Protein AF-A0A9D8KAH6-F1 (afdb_monomer_lite)

Sequence (81 aa):
MTTSSSSAASRPLTRSEWVSTLPPWRRLLAMLNWRPVYDIEQRTKQLEIENKRLAALESRLDALLLNADSSSQTPPATGSN

Foldseek 3Di:
DDDPPPPCPPDPQDPVNVLVVDDPVVVVCCVVCVVVVVVVVVVVVVVVVVVVVVVVVVVVVVVVVVVVVVPPPDDPPPDDD

Secondary structure (DSSP, 8-state):
--------------HHHHHHHS-HHHHHHHHHSHHHHHHHHHHHHHHHHHHHHHHHHHHHHHHHHHHHHHT--PPP-----

pLDDT: mean 72.22, std 14.36, range [35.81, 92.25]

Structure (mmCIF, N/CA/C/O backbone):
data_AF-A0A9D8KAH6-F1
#
_entry.id   AF-A0A9D8KAH6-F1
#
loop_
_atom_site.group_PDB
_atom_site.id
_atom_site.type_symbol
_atom_site.label_atom_id
_atom_site.label_alt_id
_atom_site.label_comp_id
_atom_site.label_asym_id
_atom_site.label_entity_id
_atom_site.label_seq_id
_atom_site.pdbx_PDB_ins_code
_atom_site.Cartn_x
_atom_site.Cartn_y
_atom_site.Cartn_z
_atom_site.occupancy
_atom_site.B_iso_or_equiv
_atom_site.auth_seq_id
_atom_site.auth_comp_id
_atom_site.auth_asym_id
_atom_site.auth_atom_id
_atom_site.pdbx_PDB_model_num
ATOM 1 N N . MET A 1 1 ? 23.764 -48.114 -5.140 1.00 38.72 1 MET A N 1
ATOM 2 C CA . MET A 1 1 ? 24.385 -46.773 -5.145 1.00 38.72 1 MET A CA 1
ATOM 3 C C . MET A 1 1 ? 23.283 -45.744 -5.306 1.00 38.72 1 MET A C 1
ATOM 5 O O . MET A 1 1 ? 22.338 -45.976 -6.043 1.00 38.72 1 MET A O 1
ATOM 9 N N . THR A 1 2 ? 23.373 -44.706 -4.490 1.00 35.81 2 THR A N 1
ATOM 10 C CA . THR A 1 2 ? 22.356 -43.734 -4.073 1.00 35.81 2 THR A CA 1
ATOM 11 C C . THR A 1 2 ? 21.680 -42.958 -5.202 1.00 35.81 2 THR A C 1
ATOM 13 O O . THR A 1 2 ? 22.331 -42.249 -5.964 1.00 35.81 2 THR A O 1
ATOM 16 N N . THR A 1 3 ? 20.349 -43.023 -5.228 1.00 47.47 3 THR A N 1
ATOM 17 C CA . THR A 1 3 ? 19.465 -42.048 -5.870 1.00 47.47 3 THR A CA 1
ATOM 18 C C . THR A 1 3 ? 19.434 -40.784 -5.012 1.00 47.47 3 THR A C 1
ATOM 20 O O . THR A 1 3 ? 18.730 -40.726 -4.004 1.00 47.47 3 THR A O 1
ATOM 23 N N . SER A 1 4 ? 20.221 -39.773 -5.371 1.00 41.94 4 SER A N 1
ATOM 24 C CA . SER A 1 4 ? 20.187 -38.484 -4.679 1.00 41.94 4 SER A CA 1
ATOM 25 C C . SER A 1 4 ? 19.045 -37.632 -5.229 1.00 41.94 4 SER A C 1
ATOM 27 O O . SER A 1 4 ? 19.241 -36.784 -6.097 1.00 41.94 4 SER A O 1
ATOM 29 N N . SER A 1 5 ? 17.842 -37.854 -4.696 1.00 53.72 5 SER A N 1
ATOM 30 C CA . SER A 1 5 ? 16.774 -36.852 -4.679 1.00 53.72 5 SER A CA 1
ATOM 31 C C . SER A 1 5 ? 17.251 -35.678 -3.826 1.00 53.72 5 SER A C 1
ATOM 33 O O . SER A 1 5 ? 17.004 -35.618 -2.624 1.00 53.72 5 SER A O 1
ATOM 35 N N . SER A 1 6 ? 18.009 -34.767 -4.437 1.00 42.84 6 SER A N 1
ATOM 36 C CA . SER A 1 6 ? 18.370 -33.506 -3.803 1.00 42.84 6 SER A CA 1
ATOM 37 C C . SER A 1 6 ? 17.121 -32.634 -3.795 1.00 42.84 6 SER A C 1
ATOM 39 O O . SER A 1 6 ? 16.672 -32.137 -4.827 1.00 42.84 6 SER A O 1
ATOM 41 N N . SER A 1 7 ? 16.517 -32.548 -2.615 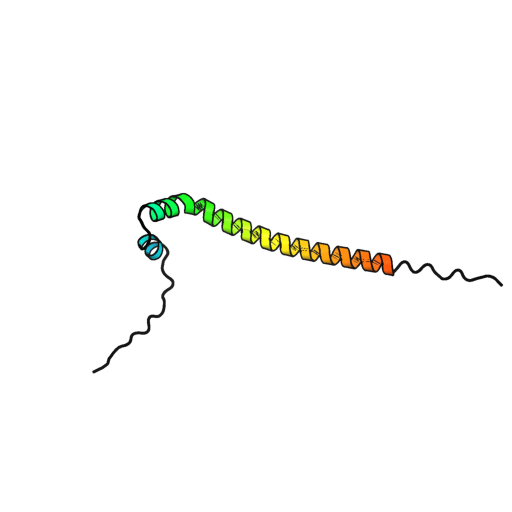1.00 46.38 7 SER A N 1
ATOM 42 C CA . SER A 1 7 ? 15.454 -31.624 -2.254 1.00 46.38 7 SER A CA 1
ATOM 43 C C . SER A 1 7 ? 15.713 -30.252 -2.873 1.00 46.38 7 SER A C 1
ATOM 45 O O . SER A 1 7 ? 16.686 -29.585 -2.511 1.00 46.38 7 SER A O 1
ATOM 47 N N . ALA A 1 8 ? 14.838 -29.836 -3.790 1.00 53.38 8 ALA A N 1
ATOM 48 C CA . ALA A 1 8 ? 14.778 -28.479 -4.307 1.00 53.38 8 ALA A CA 1
ATOM 49 C C . ALA A 1 8 ? 14.390 -27.538 -3.158 1.00 53.38 8 ALA A C 1
ATOM 51 O O . ALA A 1 8 ? 13.235 -27.160 -2.985 1.00 53.38 8 ALA A O 1
ATOM 52 N N . ALA A 1 9 ? 15.370 -27.202 -2.323 1.00 48.84 9 ALA A N 1
ATOM 53 C CA . ALA A 1 9 ? 15.293 -26.064 -1.439 1.00 48.84 9 ALA A CA 1
ATOM 54 C C . ALA A 1 9 ? 15.188 -24.845 -2.355 1.00 48.84 9 ALA A C 1
ATOM 56 O O . ALA A 1 9 ? 16.170 -24.460 -2.992 1.00 48.84 9 ALA A O 1
ATOM 57 N N . SER A 1 10 ? 13.973 -24.314 -2.491 1.00 59.53 10 SER A N 1
ATOM 58 C CA . SER A 1 10 ? 13.647 -23.123 -3.268 1.00 59.53 10 SER A CA 1
ATOM 59 C C . SER A 1 10 ? 14.465 -21.949 -2.746 1.00 59.53 10 SER A C 1
ATOM 61 O O . SER A 1 10 ? 14.035 -21.207 -1.863 1.00 59.53 10 SER A O 1
ATOM 63 N N . ARG A 1 11 ? 15.690 -21.812 -3.260 1.00 65.00 11 ARG A N 1
ATOM 64 C CA . ARG A 1 11 ? 16.518 -20.632 -3.051 1.00 65.00 11 ARG A CA 1
ATOM 65 C C . ARG A 1 11 ? 15.676 -19.429 -3.473 1.00 65.00 11 ARG A C 1
ATOM 67 O O . ARG A 1 11 ? 15.095 -19.480 -4.559 1.00 65.00 11 ARG A O 1
ATOM 74 N N . PRO A 1 12 ? 15.566 -18.379 -2.642 1.00 61.69 12 PRO A N 1
ATOM 75 C CA . PRO A 1 12 ? 14.861 -17.173 -3.041 1.00 61.69 12 PRO A CA 1
ATOM 76 C C . PRO A 1 12 ? 15.509 -16.659 -4.327 1.00 61.69 12 PRO A C 1
ATOM 78 O O . PRO A 1 12 ? 16.693 -16.321 -4.343 1.00 61.69 12 PRO A O 1
ATOM 81 N N . LEU A 1 13 ? 14.733 -16.710 -5.411 1.00 64.56 13 LEU A N 1
ATOM 82 C CA . LEU A 1 13 ? 15.174 -16.395 -6.762 1.00 64.56 13 LEU A CA 1
ATOM 83 C C . LEU A 1 13 ? 15.773 -14.990 -6.760 1.00 64.56 13 LEU A C 1
ATOM 85 O O . LEU A 1 13 ? 15.109 -14.023 -6.374 1.00 64.56 13 LEU A O 1
ATOM 89 N N . THR A 1 14 ? 17.041 -14.876 -7.149 1.00 69.94 14 THR A N 1
ATOM 90 C CA . THR A 1 14 ? 17.709 -13.575 -7.129 1.00 69.94 14 THR A CA 1
ATOM 91 C C . THR A 1 14 ? 17.086 -12.660 -8.183 1.00 69.94 14 THR A C 1
ATOM 93 O O . THR A 1 14 ? 16.592 -13.104 -9.222 1.00 69.94 14 THR A O 1
ATOM 96 N N . ARG A 1 15 ? 17.091 -11.347 -7.931 1.00 62.03 15 ARG A N 1
ATOM 97 C CA . ARG A 1 15 ? 16.456 -10.350 -8.813 1.00 62.03 15 ARG A CA 1
ATOM 98 C C . ARG A 1 15 ? 16.945 -10.456 -10.263 1.00 62.03 15 ARG A C 1
ATOM 100 O O . ARG A 1 15 ? 16.158 -10.290 -11.189 1.00 62.03 15 ARG A O 1
ATOM 107 N N . SER A 1 16 ? 18.222 -10.764 -10.464 1.00 72.75 16 SER A N 1
ATOM 108 C CA . SER A 1 16 ? 18.822 -11.003 -11.780 1.00 72.75 16 SER A CA 1
ATOM 109 C C . SER A 1 16 ? 18.274 -12.251 -12.469 1.00 72.75 16 SER A C 1
ATOM 111 O O . SER A 1 16 ? 18.038 -12.219 -13.675 1.00 72.75 16 SER A O 1
ATOM 113 N N . GLU A 1 17 ? 18.026 -13.329 -11.726 1.00 78.88 17 GLU A N 1
ATOM 114 C CA . GLU A 1 17 ? 17.452 -14.564 -12.268 1.00 78.88 17 GLU A CA 1
ATOM 115 C C . GLU A 1 17 ? 15.986 -14.358 -12.660 1.00 78.88 17 GLU A C 1
ATOM 117 O O . GLU A 1 17 ? 15.599 -14.726 -13.764 1.00 78.88 17 GLU A O 1
ATOM 122 N N . TRP A 1 18 ? 15.194 -13.670 -11.829 1.00 78.19 18 TRP A N 1
ATOM 123 C CA . TRP A 1 18 ? 13.801 -13.339 -12.154 1.00 78.19 18 TRP A CA 1
ATOM 124 C C . TRP A 1 18 ? 13.673 -12.388 -13.351 1.00 78.19 18 TRP A C 1
ATOM 126 O O . TRP A 1 18 ? 12.839 -12.592 -14.226 1.00 78.19 18 TRP A O 1
ATOM 136 N N . VAL A 1 19 ? 14.524 -11.361 -13.452 1.00 75.12 19 VAL A N 1
ATOM 137 C CA . VAL A 1 19 ? 14.529 -10.489 -14.640 1.00 75.12 19 VAL A CA 1
ATOM 138 C C . VAL A 1 19 ? 14.946 -11.287 -15.882 1.00 75.12 19 VAL A C 1
ATOM 140 O O . VAL A 1 19 ? 14.395 -11.084 -16.962 1.00 75.12 19 VAL A O 1
ATOM 143 N N . SER A 1 20 ? 15.853 -12.254 -15.741 1.00 76.56 20 SER A N 1
ATOM 144 C CA . SER A 1 20 ? 16.303 -13.091 -16.858 1.00 76.56 20 SER A CA 1
ATOM 145 C C . SER A 1 20 ? 15.230 -14.057 -17.372 1.00 76.56 20 SER A C 1
ATOM 147 O O . SER A 1 20 ? 15.271 -14.413 -18.548 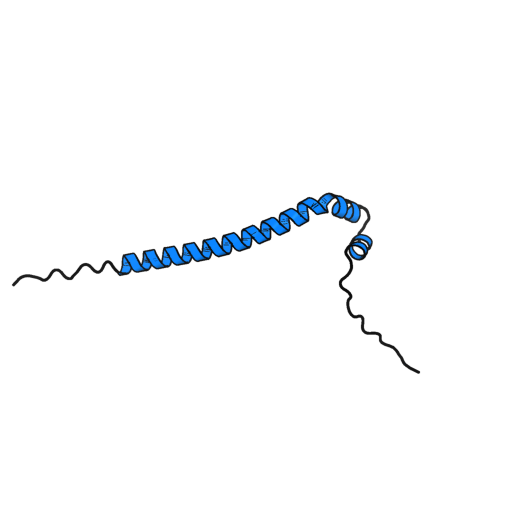1.00 76.56 20 SER A O 1
ATOM 149 N N . THR A 1 21 ? 14.223 -14.427 -16.578 1.00 81.94 21 THR A N 1
ATOM 150 C CA . THR A 1 21 ? 13.102 -15.258 -17.060 1.00 81.94 21 THR A CA 1
ATOM 151 C C . THR A 1 21 ? 12.034 -14.466 -17.822 1.00 81.94 21 THR A C 1
ATOM 153 O O . THR A 1 21 ? 11.184 -15.062 -18.482 1.00 81.94 21 THR A O 1
ATOM 156 N N . LEU A 1 22 ? 12.076 -13.129 -17.791 1.00 78.81 22 LEU A N 1
ATOM 157 C CA . LEU A 1 22 ? 11.090 -12.283 -18.467 1.00 78.81 22 LEU A CA 1
ATOM 158 C C . LEU A 1 22 ? 11.420 -12.033 -19.950 1.00 78.81 22 LEU A C 1
ATOM 160 O O . LEU A 1 22 ? 12.597 -11.937 -20.310 1.00 78.81 22 LEU A O 1
ATOM 164 N N . PRO A 1 23 ? 10.400 -11.822 -20.807 1.00 81.50 23 PRO A N 1
ATOM 165 C CA . PRO A 1 23 ? 10.585 -11.343 -22.174 1.00 81.50 23 PRO A CA 1
ATOM 166 C C . PRO A 1 23 ? 11.361 -10.012 -22.230 1.00 81.50 23 PRO A C 1
ATOM 168 O O . PRO A 1 23 ? 11.202 -9.186 -21.324 1.00 81.50 23 PRO A O 1
ATOM 171 N N . PRO A 1 24 ? 12.135 -9.734 -23.299 1.00 79.69 24 PRO A N 1
ATOM 172 C CA . PRO A 1 24 ? 13.016 -8.561 -23.379 1.00 79.69 24 PRO A CA 1
ATOM 173 C C . PRO A 1 24 ? 12.321 -7.220 -23.102 1.00 79.69 24 PRO A C 1
ATOM 175 O O . PRO A 1 24 ? 12.858 -6.379 -22.384 1.00 79.69 24 PRO A O 1
ATOM 178 N N . TRP A 1 25 ? 11.088 -7.045 -23.587 1.00 77.31 25 TRP A N 1
ATOM 179 C CA . TRP A 1 25 ? 10.293 -5.836 -23.352 1.00 77.31 25 TRP A CA 1
ATOM 180 C C . TRP A 1 25 ? 9.908 -5.662 -21.875 1.00 77.31 25 TRP A C 1
ATOM 182 O O . TRP A 1 25 ? 9.905 -4.545 -21.367 1.00 77.31 25 TRP A O 1
ATOM 192 N N . ARG A 1 26 ? 9.665 -6.759 -21.143 1.00 77.75 26 ARG A N 1
ATOM 193 C CA . ARG A 1 26 ? 9.426 -6.715 -19.694 1.00 77.75 26 ARG A CA 1
ATOM 194 C C . ARG A 1 26 ? 10.700 -6.486 -18.897 1.00 77.75 26 ARG A C 1
ATOM 196 O O . ARG A 1 26 ? 10.621 -5.828 -17.867 1.00 77.75 26 ARG A O 1
ATOM 203 N N . ARG A 1 27 ? 11.864 -6.958 -19.361 1.00 79.44 27 ARG A N 1
ATOM 204 C CA . ARG A 1 27 ? 13.157 -6.599 -18.746 1.00 79.44 27 ARG A CA 1
ATOM 205 C C . ARG A 1 27 ? 13.419 -5.103 -18.860 1.00 79.44 27 ARG A C 1
ATOM 207 O O . ARG A 1 27 ? 13.784 -4.476 -17.873 1.00 79.44 27 ARG A O 1
ATOM 214 N N . LEU A 1 28 ? 13.151 -4.535 -20.036 1.00 75.94 28 LEU A N 1
ATOM 215 C CA . LEU A 1 28 ? 13.246 -3.098 -20.289 1.00 75.94 28 LEU A CA 1
ATOM 216 C C . LEU A 1 28 ? 12.270 -2.308 -19.417 1.00 75.94 28 LEU A C 1
ATOM 218 O O . LEU A 1 28 ? 12.687 -1.376 -18.739 1.00 75.94 28 LEU A O 1
ATOM 222 N N . LEU A 1 29 ? 11.002 -2.721 -19.342 1.00 73.94 29 LEU A N 1
ATOM 223 C CA . LEU A 1 29 ? 10.032 -2.081 -18.452 1.00 73.94 29 LEU A CA 1
ATOM 224 C C . LEU A 1 29 ? 10.405 -2.230 -16.979 1.00 73.94 29 LEU A C 1
ATOM 226 O O . LEU A 1 29 ? 10.212 -1.284 -16.233 1.00 73.94 29 LEU A O 1
ATOM 230 N N . ALA A 1 30 ? 10.941 -3.367 -16.543 1.00 68.31 30 ALA A N 1
ATOM 231 C CA . ALA A 1 30 ? 11.389 -3.553 -15.166 1.00 68.31 30 ALA A CA 1
ATOM 232 C C . ALA A 1 30 ? 12.624 -2.698 -14.847 1.00 68.31 30 ALA A C 1
ATOM 234 O O . ALA A 1 30 ? 12.731 -2.180 -13.740 1.00 68.31 30 ALA A O 1
ATOM 235 N N . MET A 1 31 ? 13.535 -2.513 -15.809 1.00 70.62 31 MET A N 1
ATOM 236 C CA . MET A 1 31 ? 14.674 -1.598 -15.689 1.00 70.62 31 MET A CA 1
ATOM 237 C C . MET A 1 31 ? 14.233 -0.128 -15.656 1.00 70.62 31 MET A C 1
ATOM 239 O O . MET A 1 31 ? 14.746 0.626 -14.834 1.00 70.62 31 MET A O 1
ATOM 243 N N . LEU A 1 32 ? 13.269 0.274 -16.492 1.00 69.75 32 LEU A N 1
ATOM 244 C CA . LEU A 1 32 ? 12.754 1.649 -16.550 1.00 69.75 32 LEU A CA 1
ATOM 245 C C . LEU A 1 32 ? 11.795 1.995 -15.398 1.00 69.75 32 LEU A C 1
ATOM 247 O O . LEU A 1 32 ? 11.836 3.108 -14.883 1.00 69.75 32 LEU A O 1
ATOM 251 N N . ASN A 1 33 ? 10.950 1.058 -14.963 1.00 63.16 33 ASN A N 1
ATOM 252 C CA . ASN A 1 33 ? 9.925 1.286 -13.934 1.00 63.16 33 ASN A CA 1
ATOM 253 C C . ASN A 1 33 ? 10.385 0.949 -12.508 1.00 63.16 33 ASN A C 1
ATOM 255 O O . ASN A 1 33 ? 9.592 1.056 -11.574 1.00 63.16 33 ASN A O 1
ATOM 259 N N . TRP A 1 34 ? 11.645 0.557 -12.294 1.00 58.38 34 TRP A N 1
ATOM 260 C CA . TRP A 1 34 ? 12.098 0.113 -10.970 1.00 58.38 34 TRP A CA 1
ATOM 261 C C . TRP A 1 34 ? 11.969 1.189 -9.883 1.00 58.38 34 TRP A C 1
ATOM 263 O O . TRP A 1 34 ? 11.601 0.895 -8.750 1.00 58.38 34 TRP A O 1
ATOM 273 N N . ARG A 1 35 ? 12.264 2.441 -10.236 1.00 62.59 35 ARG A N 1
ATOM 274 C CA . ARG A 1 35 ? 12.139 3.600 -9.344 1.00 62.59 35 ARG A CA 1
ATOM 275 C C . ARG A 1 35 ? 10.679 3.890 -8.965 1.00 62.59 35 ARG A C 1
ATOM 277 O O . ARG A 1 35 ? 10.387 3.862 -7.773 1.00 62.59 35 ARG A O 1
ATOM 284 N N . PRO A 1 36 ? 9.755 4.108 -9.921 1.00 68.12 36 PRO A N 1
ATOM 285 C CA . PRO A 1 36 ? 8.379 4.445 -9.575 1.00 68.12 36 PRO A CA 1
ATOM 286 C C . PRO A 1 36 ? 7.652 3.311 -8.850 1.00 68.12 36 PRO A C 1
ATOM 288 O O . PRO A 1 36 ? 6.947 3.591 -7.892 1.00 68.12 36 PRO A O 1
ATOM 291 N N . VAL A 1 37 ? 7.841 2.041 -9.227 1.00 66.38 37 VAL A N 1
ATOM 292 C CA . VAL A 1 37 ? 7.116 0.929 -8.578 1.00 66.38 37 VAL A CA 1
ATOM 293 C C . VAL A 1 37 ? 7.547 0.751 -7.120 1.00 66.38 37 VAL A C 1
ATOM 295 O O . VAL A 1 37 ? 6.693 0.640 -6.245 1.00 66.38 37 VAL A O 1
ATOM 298 N N . TYR A 1 38 ? 8.853 0.799 -6.839 1.00 70.19 38 TYR A N 1
ATOM 299 C CA . TYR A 1 38 ? 9.354 0.709 -5.467 1.00 70.19 38 TYR A CA 1
ATOM 300 C C . TYR A 1 38 ? 8.910 1.905 -4.613 1.00 70.19 38 TYR A C 1
ATOM 302 O O . TYR A 1 38 ? 8.444 1.719 -3.490 1.00 70.19 38 TYR A O 1
ATOM 310 N N . ASP A 1 39 ? 8.997 3.127 -5.147 1.00 74.62 39 ASP A N 1
ATOM 311 C CA . ASP A 1 39 ? 8.575 4.329 -4.419 1.00 74.62 39 ASP A CA 1
ATOM 312 C C . ASP A 1 39 ? 7.058 4.349 -4.168 1.00 74.62 39 ASP A C 1
ATOM 314 O O . ASP A 1 39 ? 6.617 4.772 -3.097 1.00 74.62 39 ASP A O 1
ATOM 318 N N . ILE A 1 40 ? 6.252 3.852 -5.113 1.00 76.31 40 ILE A N 1
ATOM 319 C CA . ILE A 1 40 ? 4.801 3.708 -4.945 1.00 76.31 40 ILE A CA 1
ATOM 320 C C . ILE A 1 40 ? 4.496 2.690 -3.845 1.00 76.31 40 ILE A C 1
ATOM 322 O O . ILE A 1 40 ? 3.742 3.017 -2.936 1.00 76.31 40 ILE A O 1
ATOM 326 N N . GLU A 1 41 ? 5.115 1.505 -3.862 1.00 77.56 41 GLU A N 1
ATOM 327 C CA . GLU A 1 41 ? 4.882 0.478 -2.836 1.00 77.56 41 GLU A CA 1
ATOM 328 C C . GLU A 1 41 ? 5.272 0.938 -1.423 1.00 77.56 41 GLU A C 1
ATOM 330 O O . GLU A 1 41 ? 4.606 0.605 -0.437 1.00 77.56 41 GLU A O 1
ATOM 335 N N . GLN A 1 42 ? 6.356 1.707 -1.300 1.00 81.19 42 GLN A N 1
ATOM 336 C CA . GLN A 1 42 ? 6.767 2.275 -0.016 1.00 81.19 42 GLN A CA 1
ATOM 337 C C . GLN A 1 42 ? 5.770 3.331 0.467 1.00 81.19 42 GLN A C 1
ATOM 339 O O . GLN A 1 42 ? 5.359 3.299 1.629 1.00 81.19 42 GLN A O 1
ATOM 344 N N . ARG A 1 43 ? 5.315 4.222 -0.425 1.00 81.25 43 ARG A N 1
ATOM 345 C CA . ARG A 1 43 ? 4.293 5.225 -0.096 1.00 81.25 43 ARG A CA 1
ATOM 346 C C . ARG A 1 43 ? 2.958 4.589 0.275 1.00 81.25 43 ARG A C 1
ATOM 348 O O . ARG A 1 43 ? 2.337 5.028 1.235 1.00 81.25 43 ARG A O 1
ATOM 355 N N . THR A 1 44 ? 2.528 3.532 -0.413 1.00 84.50 44 THR A N 1
ATOM 356 C CA . THR A 1 44 ? 1.272 2.842 -0.081 1.00 84.50 44 THR A CA 1
ATOM 357 C C . THR A 1 44 ? 1.332 2.186 1.294 1.00 84.50 44 THR A C 1
ATOM 359 O O . THR A 1 44 ? 0.371 2.282 2.050 1.00 84.50 44 THR A O 1
ATOM 362 N N . LYS A 1 45 ? 2.469 1.581 1.664 1.00 85.06 45 LYS A N 1
ATOM 363 C CA . LYS A 1 45 ? 2.653 0.991 3.002 1.00 85.06 45 LYS A CA 1
ATOM 364 C C . LYS A 1 45 ? 2.647 2.049 4.103 1.00 85.06 45 LYS A C 1
ATOM 366 O O . LYS A 1 45 ? 2.055 1.827 5.156 1.00 85.06 45 LYS A O 1
ATOM 371 N N . GLN A 1 46 ? 3.281 3.197 3.864 1.00 86.69 46 GLN A N 1
ATOM 372 C CA . GLN A 1 46 ? 3.245 4.324 4.800 1.00 86.69 46 GLN A CA 1
ATOM 373 C C . GLN A 1 46 ? 1.815 4.842 4.988 1.00 86.69 46 GLN A C 1
ATOM 375 O O . GLN A 1 46 ? 1.356 4.955 6.123 1.00 86.69 46 GLN A O 1
ATOM 380 N N . LEU A 1 47 ? 1.084 5.048 3.890 1.00 87.69 47 LEU A N 1
ATOM 381 C CA . LEU A 1 47 ? -0.311 5.490 3.921 1.00 87.69 47 LEU A CA 1
ATOM 382 C C . LEU A 1 47 ? -1.235 4.496 4.634 1.00 87.69 47 LEU A C 1
ATOM 384 O O . LEU A 1 47 ? -2.160 4.915 5.324 1.00 87.69 47 LEU A O 1
ATOM 388 N N . GLU A 1 48 ? -0.998 3.190 4.504 1.00 89.06 48 GLU A N 1
ATOM 389 C CA . GLU A 1 48 ? -1.784 2.167 5.201 1.00 89.06 48 GLU A CA 1
ATOM 390 C C . GLU A 1 48 ? -1.577 2.223 6.725 1.00 89.06 48 GLU A C 1
ATOM 392 O O . GLU A 1 48 ? -2.530 2.101 7.496 1.00 89.06 48 GLU A O 1
ATOM 397 N N . ILE A 1 49 ? -0.337 2.442 7.173 1.00 91.19 49 ILE A N 1
ATOM 398 C CA . ILE A 1 49 ? -0.011 2.592 8.599 1.00 91.19 49 ILE A CA 1
ATOM 399 C C . ILE A 1 49 ? -0.641 3.868 9.162 1.00 91.19 49 ILE A C 1
ATOM 401 O O . ILE A 1 49 ? -1.203 3.842 10.259 1.00 91.19 49 ILE A O 1
ATOM 405 N N . GLU A 1 50 ? -0.565 4.976 8.426 1.00 89.56 50 GLU A N 1
ATOM 406 C CA . GLU A 1 50 ? -1.177 6.240 8.838 1.00 89.56 50 GLU A CA 1
ATOM 407 C C . GLU A 1 50 ? -2.703 6.146 8.890 1.00 89.56 50 GLU A C 1
ATOM 409 O O . GLU A 1 50 ? -3.288 6.542 9.894 1.00 89.56 50 GLU A O 1
ATOM 414 N N . ASN A 1 51 ? -3.346 5.519 7.900 1.00 90.31 51 ASN A N 1
ATOM 415 C CA . ASN A 1 51 ? -4.792 5.277 7.926 1.00 90.31 51 ASN A CA 1
ATOM 416 C C . ASN A 1 51 ? -5.219 4.449 9.140 1.00 90.31 51 ASN A C 1
ATOM 418 O O . ASN A 1 51 ? -6.184 4.790 9.815 1.00 90.31 51 ASN A O 1
ATOM 422 N N . LYS A 1 52 ? -4.478 3.385 9.469 1.00 91.56 52 LYS A N 1
ATOM 423 C CA . LYS A 1 52 ? -4.754 2.570 10.664 1.00 91.56 52 LYS A CA 1
ATOM 424 C C . LYS A 1 52 ? -4.648 3.387 11.952 1.00 91.56 52 LYS A C 1
ATOM 426 O O . LYS A 1 52 ? -5.448 3.197 12.866 1.00 91.56 52 LYS A O 1
ATOM 431 N N . ARG A 1 53 ? -3.674 4.300 12.035 1.00 90.56 53 ARG A N 1
ATOM 432 C CA . ARG A 1 53 ? -3.532 5.214 13.180 1.00 90.56 53 ARG A CA 1
ATOM 433 C C . ARG A 1 53 ? -4.686 6.208 13.257 1.00 90.56 53 ARG A C 1
ATOM 435 O O . ARG A 1 53 ? -5.198 6.421 14.351 1.00 90.56 53 ARG A O 1
ATOM 442 N N . LEU A 1 54 ? -5.095 6.782 12.127 1.00 91.69 54 LEU A N 1
ATOM 443 C CA . LEU A 1 54 ? -6.225 7.708 12.062 1.00 91.69 54 LEU A CA 1
ATOM 444 C C . LEU A 1 54 ? -7.530 7.017 12.461 1.00 91.69 54 LEU A C 1
ATOM 446 O O . LEU A 1 54 ? -8.194 7.500 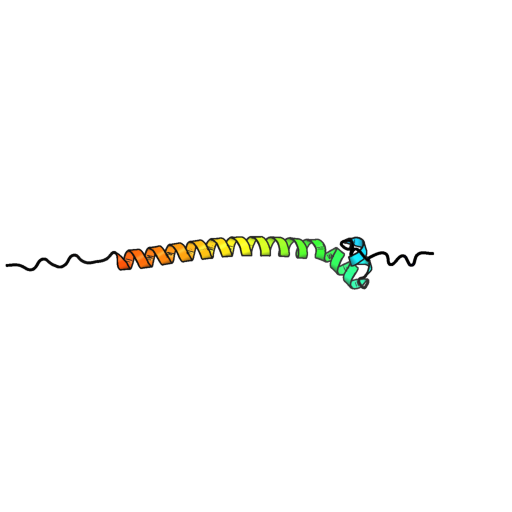13.369 1.00 91.69 54 LEU A O 1
ATOM 450 N N . ALA A 1 55 ? -7.819 5.834 11.919 1.00 92.25 55 ALA A N 1
ATOM 451 C CA . ALA A 1 55 ? -9.006 5.057 12.283 1.00 92.25 55 ALA A CA 1
ATOM 452 C C . ALA A 1 55 ? -9.054 4.717 13.786 1.00 92.25 55 ALA A C 1
ATOM 454 O O . ALA A 1 55 ? -10.108 4.760 14.419 1.00 92.25 55 ALA A O 1
ATOM 455 N N . ALA A 1 56 ? -7.903 4.409 14.394 1.00 90.44 56 ALA A N 1
ATOM 456 C CA . ALA A 1 56 ? -7.824 4.171 15.835 1.00 90.44 56 ALA A CA 1
ATOM 457 C C . ALA A 1 56 ? -8.069 5.447 16.662 1.00 90.44 56 ALA A C 1
ATOM 459 O O . ALA A 1 56 ? -8.634 5.371 17.753 1.00 90.44 56 ALA A O 1
ATOM 460 N N . LEU A 1 57 ? -7.636 6.613 16.175 1.00 90.88 57 LEU A N 1
ATOM 461 C CA . LEU A 1 57 ? -7.900 7.898 16.824 1.00 90.88 57 LEU A CA 1
ATOM 462 C C . LEU A 1 57 ? -9.367 8.316 16.680 1.00 90.88 57 LEU A C 1
ATOM 464 O O . LEU A 1 57 ? -9.955 8.735 17.673 1.00 90.88 57 LEU A O 1
ATOM 468 N N . GLU A 1 58 ? -9.959 8.143 15.500 1.00 90.00 58 GLU A N 1
ATOM 469 C CA . GLU A 1 58 ? -11.384 8.390 15.245 1.00 90.00 58 GLU A CA 1
ATOM 470 C C . GLU A 1 58 ? -12.258 7.528 16.158 1.00 90.00 58 GLU A C 1
ATOM 472 O O . GLU A 1 58 ? -13.082 8.057 16.894 1.00 90.00 58 GLU A O 1
ATOM 477 N N . SER A 1 59 ? -11.980 6.224 16.249 1.00 89.06 59 SER A N 1
ATOM 478 C CA . SER A 1 59 ? -12.719 5.331 17.150 1.00 89.06 59 SER A CA 1
ATOM 479 C C . SER A 1 59 ? -12.633 5.757 18.623 1.00 89.06 59 SER A C 1
ATOM 481 O O . SER A 1 59 ? -13.609 5.640 19.366 1.00 89.06 59 SER A O 1
ATOM 483 N N . ARG A 1 60 ? -11.480 6.278 19.066 1.00 88.12 60 ARG A N 1
ATOM 484 C CA . ARG A 1 60 ? -11.326 6.810 20.430 1.00 88.12 60 ARG A CA 1
ATOM 485 C C . ARG A 1 60 ? -12.098 8.110 20.627 1.00 88.12 60 ARG A C 1
ATOM 487 O O . ARG A 1 60 ? -12.630 8.315 21.713 1.00 88.12 60 ARG A O 1
ATOM 494 N N . LEU A 1 61 ? -12.144 8.974 19.617 1.00 90.31 61 LEU A N 1
ATOM 495 C CA . LEU A 1 61 ? -12.918 10.211 19.660 1.00 90.31 61 LEU A CA 1
ATOM 496 C C . LEU A 1 61 ? -14.419 9.909 19.743 1.00 90.31 61 LEU A C 1
ATOM 498 O O . LEU A 1 61 ? -15.091 10.441 20.623 1.00 90.31 61 LEU A O 1
ATOM 502 N N . ASP A 1 62 ? -14.912 8.996 18.909 1.00 88.81 62 ASP A N 1
ATOM 503 C CA . ASP A 1 62 ? -16.315 8.573 18.905 1.0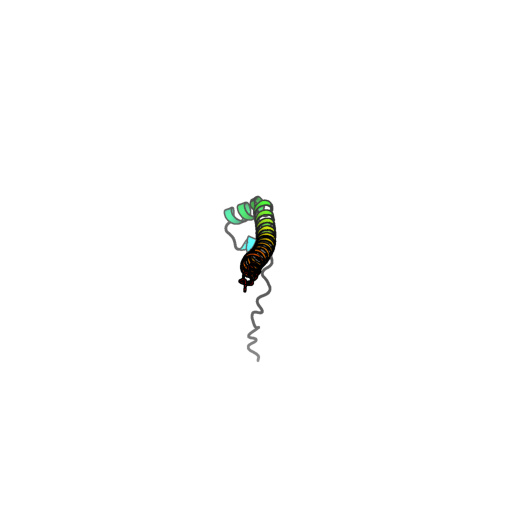0 88.81 62 ASP A CA 1
ATOM 504 C C . ASP A 1 62 ? -16.725 7.970 20.252 1.00 88.81 62 ASP A C 1
ATOM 506 O O . ASP A 1 62 ? -17.776 8.300 20.801 1.00 88.81 62 ASP A O 1
ATOM 510 N N . ALA A 1 63 ? -15.863 7.135 20.841 1.00 86.56 63 ALA A N 1
ATOM 511 C CA . ALA A 1 63 ? -16.097 6.566 22.165 1.00 86.56 63 ALA A CA 1
ATOM 512 C C . ALA A 1 63 ? -16.148 7.633 23.275 1.00 86.56 63 ALA A C 1
ATOM 514 O O . ALA A 1 63 ? -16.880 7.471 24.253 1.00 86.56 63 ALA A O 1
ATOM 515 N N . LEU A 1 64 ? -15.376 8.717 23.154 1.00 87.44 64 LEU A N 1
ATOM 516 C CA . LEU A 1 64 ? -15.424 9.831 24.102 1.00 87.44 64 LEU A CA 1
ATOM 517 C C . LEU A 1 64 ? -16.688 10.674 23.925 1.00 87.44 64 LEU A C 1
ATOM 519 O O . LEU A 1 64 ? -17.289 11.043 24.930 1.00 87.44 64 LEU A O 1
ATOM 523 N N . LEU A 1 65 ? -17.116 10.932 22.687 1.00 85.19 65 LEU A N 1
ATOM 524 C CA . LEU A 1 65 ? -18.363 11.648 22.398 1.00 85.19 65 LEU A CA 1
ATOM 525 C C . LEU A 1 65 ? -19.582 10.887 22.939 1.00 85.19 65 LEU A C 1
ATOM 527 O O . LEU A 1 65 ? -20.367 11.449 23.696 1.00 85.19 65 LEU A O 1
ATOM 531 N N . LEU A 1 66 ? -19.670 9.580 22.671 1.00 81.50 66 LEU A N 1
ATOM 532 C CA . LEU A 1 66 ? -20.734 8.716 23.199 1.00 81.50 66 LEU A CA 1
ATOM 533 C C . LEU A 1 66 ? -20.782 8.686 24.737 1.00 81.50 66 LEU A C 1
ATOM 535 O O . LEU A 1 66 ? -21.862 8.680 25.334 1.00 81.50 66 LEU A O 1
ATOM 539 N N . ASN A 1 67 ? -19.619 8.669 25.395 1.00 76.75 67 ASN A N 1
ATOM 540 C CA . ASN A 1 67 ? -19.548 8.729 26.857 1.00 76.75 67 ASN A CA 1
ATOM 541 C C . ASN A 1 67 ? -19.917 10.113 27.405 1.00 76.75 67 ASN A C 1
ATOM 543 O O . ASN A 1 67 ? -20.558 10.195 28.451 1.00 76.75 67 ASN A O 1
ATOM 547 N N . ALA A 1 68 ? -19.534 11.191 26.719 1.00 73.69 68 ALA A N 1
ATOM 548 C CA . ALA A 1 68 ? -19.888 12.550 27.115 1.00 73.69 68 ALA A CA 1
ATOM 549 C C . ALA A 1 68 ? -21.407 12.775 27.046 1.00 73.69 68 ALA A C 1
ATOM 551 O O . ALA A 1 68 ? -21.983 13.306 27.996 1.00 73.69 68 ALA A O 1
ATOM 552 N N . ASP A 1 69 ? -22.060 12.281 25.992 1.00 67.12 69 ASP A N 1
ATOM 553 C CA . ASP A 1 69 ? -23.519 12.334 25.856 1.00 67.12 69 ASP A CA 1
ATOM 554 C C . ASP A 1 69 ? -24.229 11.466 26.911 1.00 67.12 69 ASP A C 1
ATOM 556 O O . ASP A 1 69 ? -25.257 11.866 27.458 1.00 67.12 69 ASP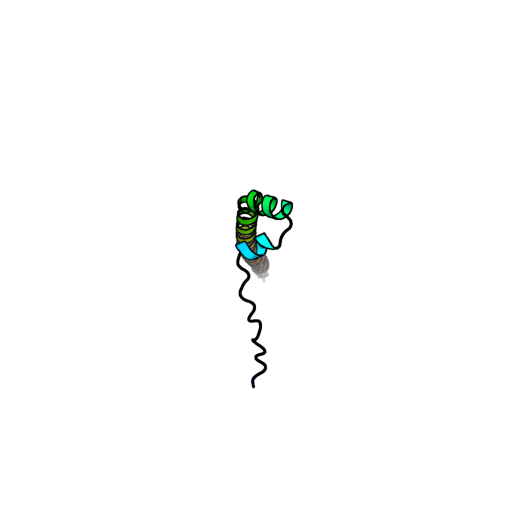 A O 1
ATOM 560 N N . SER A 1 70 ? -23.647 10.317 27.281 1.00 58.81 70 SER A N 1
ATOM 561 C CA . SER A 1 70 ? -24.182 9.448 28.346 1.00 58.81 70 SER A CA 1
ATOM 562 C C . SER A 1 70 ? -23.988 10.014 29.759 1.00 58.81 70 SER A C 1
ATOM 564 O O . SER A 1 70 ? -24.742 9.670 30.668 1.00 58.81 70 SER A O 1
ATOM 566 N N . SER A 1 71 ? -22.996 10.886 29.967 1.00 58.38 71 SER A N 1
ATOM 567 C CA . SER A 1 71 ? -22.717 11.506 31.269 1.00 58.38 71 SER A CA 1
ATOM 568 C C . SER A 1 71 ? -23.568 12.753 31.543 1.00 58.38 71 SER A C 1
ATOM 570 O O . SER A 1 71 ? -23.506 13.298 32.648 1.00 58.38 71 SER A O 1
ATOM 572 N N . SER A 1 72 ? -24.390 13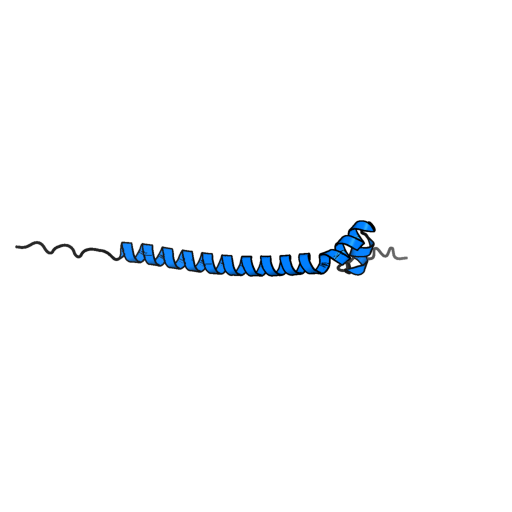.190 30.583 1.00 55.97 72 SER A N 1
ATOM 573 C CA . SER A 1 72 ? -25.391 14.246 30.762 1.00 55.97 72 SER A CA 1
ATOM 574 C C . SER A 1 72 ? -26.650 13.693 31.443 1.00 55.97 72 SER A C 1
ATOM 576 O O . SER A 1 72 ? -27.765 13.756 30.929 1.00 55.97 72 SER A O 1
ATOM 578 N N . GLN A 1 73 ? -26.482 13.107 32.629 1.00 56.06 73 GLN A N 1
ATOM 579 C CA . GLN A 1 73 ? -27.605 12.859 33.519 1.00 56.06 73 GLN A CA 1
ATOM 580 C C . GLN A 1 73 ? -27.939 14.189 34.198 1.00 56.06 73 GLN A C 1
ATOM 582 O O . GLN A 1 73 ? -27.276 14.597 35.151 1.00 56.06 73 GLN A O 1
ATOM 587 N N . THR A 1 74 ? -28.955 14.891 33.690 1.00 63.50 74 THR A N 1
ATOM 588 C CA . THR A 1 74 ? -29.574 16.009 34.413 1.00 63.50 74 THR A CA 1
ATOM 589 C C . THR A 1 74 ? -29.929 15.517 35.815 1.00 63.50 74 THR A C 1
ATOM 591 O O . THR A 1 74 ? -30.651 14.516 35.914 1.00 63.50 74 THR A O 1
ATOM 594 N N . PRO A 1 75 ? -29.429 16.154 36.893 1.00 65.81 75 PRO A N 1
ATOM 595 C CA . PRO A 1 75 ? -29.807 15.756 38.238 1.00 65.81 75 PRO A CA 1
ATOM 596 C C . PRO A 1 75 ? -31.336 15.806 38.320 1.00 65.81 75 PRO A C 1
ATOM 598 O O . PRO A 1 75 ? -31.928 16.753 37.786 1.00 65.81 75 PRO A O 1
ATOM 601 N N . PRO A 1 76 ? -31.995 14.791 38.912 1.00 65.25 76 PRO A N 1
ATOM 602 C CA . PRO A 1 76 ? -33.436 14.840 39.081 1.00 65.25 76 PRO A CA 1
ATOM 603 C C . PRO A 1 76 ? -33.744 16.141 39.815 1.00 65.25 76 PRO A C 1
ATOM 605 O O . PRO A 1 76 ? -33.164 16.404 40.869 1.00 65.25 76 PRO A O 1
ATOM 608 N N . ALA A 1 77 ? -34.583 16.987 39.216 1.00 63.19 77 ALA A N 1
ATOM 609 C CA . ALA A 1 77 ? -35.075 18.178 39.879 1.00 63.19 77 ALA A CA 1
ATOM 610 C C . ALA A 1 77 ? -35.700 17.704 41.191 1.00 63.19 77 ALA A C 1
ATOM 612 O O . ALA A 1 77 ? -36.736 17.037 41.171 1.00 63.19 77 ALA A O 1
ATOM 613 N N . THR A 1 78 ? -35.017 17.959 42.310 1.00 66.06 78 THR A N 1
ATOM 614 C CA . THR A 1 78 ? -35.528 17.666 43.644 1.00 66.06 78 THR A CA 1
ATOM 615 C C . THR A 1 78 ? -36.779 18.507 43.803 1.00 66.06 78 THR A C 1
ATOM 617 O O . THR A 1 78 ? -36.720 19.708 44.068 1.00 66.06 78 THR A O 1
ATOM 620 N N . GLY A 1 79 ? -37.909 17.870 43.513 1.00 63.31 79 GLY A N 1
ATOM 621 C CA . GLY A 1 79 ? -39.229 18.425 43.681 1.00 63.31 79 GLY A CA 1
ATOM 622 C C . GLY A 1 79 ? -39.406 18.818 45.135 1.00 63.31 79 GLY A C 1
ATOM 623 O O . GLY A 1 79 ? -39.249 18.001 46.038 1.00 63.31 79 GLY A O 1
ATOM 624 N N . SER A 1 80 ? -39.697 20.103 45.299 1.00 57.69 80 SER A N 1
ATOM 625 C CA . SER A 1 80 ? -40.494 20.695 46.365 1.00 57.69 80 SER A CA 1
ATOM 626 C C . SER A 1 80 ? -41.418 19.689 47.059 1.00 57.69 80 SER A C 1
ATOM 628 O O . SER A 1 80 ? -42.231 19.050 46.385 1.00 57.69 80 SER A O 1
ATOM 630 N N . ASN A 1 81 ? -41.315 19.583 48.388 1.00 51.69 81 ASN A N 1
ATOM 631 C CA . ASN A 1 81 ? -42.344 20.003 49.358 1.00 51.69 81 ASN A CA 1
ATOM 632 C C . ASN A 1 81 ? -41.869 19.769 50.795 1.00 51.69 81 ASN A C 1
ATOM 634 O O . ASN A 1 81 ? -41.421 18.640 51.089 1.00 51.69 81 ASN A O 1
#

Radius of gyration: 30.37 Å; chains: 1; bounding box: 67×68×73 Å